Protein AF-A0A7Y5MPC2-F1 (afdb_monomer)

Solvent-accessible surface area (backbone atoms only — not comparable to full-atom values): 8850 Å² total; per-residue (Å²): 140,87,86,86,82,84,80,79,87,70,79,76,78,76,75,76,61,77,95,66,84,50,72,68,56,55,50,47,52,39,51,50,50,18,40,32,19,63,42,76,40,58,38,90,89,75,68,46,63,44,25,33,71,66,56,22,49,50,28,49,51,52,53,52,48,46,55,65,75,42,62,90,76,56,54,78,65,54,51,51,49,53,50,51,53,50,52,51,50,50,52,52,46,56,51,38,76,68,33,70,65,49,51,52,39,26,51,52,42,57,51,52,69,65,61,75,71,72,83,79,76,73,54,98,80,78,68,81,96,76,84,89,76,89,81,88,83,80,82,82,135

Secondary structure (DSSP, 8-state):
----------------------HHHHHHHHHHHHHHHBTSS--TTT----B-HHHHHHHHHHHHHHHHHSTTTS-HHHHHHHHHHHHHHHHHHHHHHH-HHHHHHHHHHHHHHHHS-------TT---S------------

Nearest PDB structures (foldseek):
  6d6u-assembly1_E  TM=5.835E-01  e=4.226E+00  Homo sapiens
  8e0m-assembly4_K  TM=4.633E-01  e=5.844E+00  synthetic construct

Radius of gyration: 27.52 Å; Cα contacts (8 Å, |Δi|>4): 95; chains: 1; bounding box: 91×68×69 Å

Sequence (141 aa):
MSEEASPGVEPGEEQEAPHGISFMELVSVFFNQGAMALGAMPHPMTGQVYVSFEAAQESISILELLKEKTRGNLDDQEDRALTALIDELKIAFVHAVRDPRARELAQRTAQASHEEEPSRILTPDGRPASSAESQPRIIIP

Mean predicted aligned error: 15.02 Å

pLDDT: mean 76.49, std 20.38, range [31.02, 97.94]

Foldseek 3Di:
DDDDDDDDPDDPPPPPPPPDDDPVNVLVVLLVQLCQLLQVDQDPPPSHRHHDLPSNVVSLVVLVVCLVVCPPVDDPVRNVVSVVSSVVSVVSSVVSVPDPVSVVNNVVNVVVVVVPDDDPPPDVPRDDPDDDDDDDDDDDD

Structure (mmCIF, N/CA/C/O backbone):
data_AF-A0A7Y5MPC2-F1
#
_entry.id   AF-A0A7Y5MPC2-F1
#
loop_
_atom_site.group_PDB
_atom_site.id
_atom_site.type_symbol
_atom_site.label_atom_id
_atom_site.label_alt_id
_atom_site.label_comp_id
_atom_site.label_asym_id
_atom_site.label_entity_id
_atom_site.label_seq_id
_atom_site.pdbx_PDB_ins_code
_atom_site.Cartn_x
_atom_site.Cartn_y
_atom_site.Cartn_z
_atom_site.occupancy
_atom_site.B_iso_or_equiv
_atom_site.auth_seq_id
_atom_site.auth_comp_id
_atom_site.auth_asym_id
_atom_site.auth_atom_id
_atom_site.pdbx_PDB_model_num
ATOM 1 N N . MET A 1 1 ? -39.084 56.887 -13.224 1.00 40.56 1 MET A N 1
ATOM 2 C CA . MET A 1 1 ? -40.301 56.241 -12.696 1.00 40.56 1 MET A CA 1
ATOM 3 C C . MET A 1 1 ? -40.608 55.099 -13.641 1.00 40.56 1 MET A C 1
ATOM 5 O O . MET A 1 1 ? -40.647 55.380 -14.827 1.00 40.56 1 MET A O 1
ATOM 9 N N . SER A 1 2 ? -40.811 53.845 -13.279 1.00 53.00 2 SER A N 1
ATOM 10 C CA . SER A 1 2 ? -40.561 53.012 -12.097 1.00 53.00 2 SER A CA 1
ATOM 11 C C . SER A 1 2 ? -41.059 51.642 -12.561 1.00 53.00 2 SER A C 1
ATOM 13 O O . SER A 1 2 ? -42.215 51.588 -12.943 1.00 53.00 2 SER A O 1
ATOM 15 N N . GLU A 1 3 ? -40.199 50.626 -12.599 1.00 49.31 3 GLU A N 1
ATOM 16 C CA . GLU A 1 3 ? -40.470 49.170 -12.687 1.00 49.31 3 GLU A CA 1
ATOM 17 C C . GLU A 1 3 ? -39.154 48.554 -13.204 1.00 49.31 3 GLU A C 1
ATOM 19 O O . GLU A 1 3 ? -38.598 49.037 -14.182 1.00 49.31 3 GLU A O 1
ATOM 24 N N . GLU A 1 4 ? -38.484 47.607 -12.560 1.00 46.38 4 GLU A N 1
ATOM 25 C CA . GLU A 1 4 ? -38.915 46.619 -11.582 1.00 46.38 4 GLU A CA 1
ATOM 26 C C . GLU A 1 4 ? -37.859 46.444 -10.489 1.00 46.38 4 GLU A C 1
ATOM 28 O O . GLU A 1 4 ? -36.653 46.439 -10.745 1.00 46.38 4 GLU A O 1
ATOM 33 N N . ALA A 1 5 ? -38.342 46.279 -9.263 1.00 50.12 5 ALA A N 1
ATOM 34 C CA . ALA A 1 5 ? -37.565 45.811 -8.136 1.00 50.12 5 ALA A CA 1
ATOM 35 C C . ALA A 1 5 ? -37.964 44.362 -7.822 1.00 50.12 5 ALA A C 1
ATOM 37 O O . ALA A 1 5 ? -39.135 44.102 -7.559 1.00 50.12 5 ALA A O 1
ATOM 38 N N . SER A 1 6 ? -36.933 43.512 -7.711 1.00 57.62 6 SER A N 1
ATOM 39 C CA . SER A 1 6 ? -36.871 42.216 -7.008 1.00 57.62 6 SER A CA 1
ATOM 40 C C . SER A 1 6 ? -37.545 40.989 -7.660 1.00 57.62 6 SER A C 1
ATOM 42 O O . SER A 1 6 ? -38.551 41.151 -8.339 1.00 57.62 6 SER A O 1
ATOM 44 N N . PRO A 1 7 ? -37.033 39.752 -7.429 1.00 54.72 7 PRO A N 1
ATOM 45 C CA . PRO A 1 7 ? -36.509 39.322 -6.126 1.00 54.72 7 PRO A CA 1
ATOM 46 C C . PRO A 1 7 ? -35.215 38.488 -6.102 1.00 54.72 7 PRO A C 1
ATOM 48 O O . PRO A 1 7 ? -34.901 37.725 -7.005 1.00 54.72 7 PRO A O 1
ATOM 51 N N . GLY A 1 8 ? -34.530 38.601 -4.960 1.00 46.38 8 GLY A N 1
ATOM 52 C CA . GLY A 1 8 ? -34.077 37.435 -4.200 1.00 46.38 8 GLY A CA 1
ATOM 53 C C . GLY A 1 8 ? -32.931 36.631 -4.796 1.00 46.38 8 GLY A C 1
ATOM 54 O O . GLY A 1 8 ? -33.136 35.524 -5.283 1.00 46.38 8 GLY A O 1
ATOM 55 N N . VAL A 1 9 ? -31.705 37.133 -4.642 1.00 51.12 9 VAL A N 1
ATOM 56 C CA . VAL A 1 9 ? -30.561 36.229 -4.489 1.00 51.12 9 VAL A CA 1
ATOM 57 C C . VAL A 1 9 ? -30.721 35.592 -3.109 1.00 51.12 9 VAL A C 1
ATOM 59 O O . VAL A 1 9 ? -30.351 36.184 -2.097 1.00 51.12 9 VAL A O 1
ATOM 62 N N . GLU A 1 10 ? -31.384 34.437 -3.074 1.00 55.81 10 GLU A N 1
ATOM 63 C CA . GLU A 1 10 ? -31.368 33.534 -1.925 1.00 55.81 10 GLU A CA 1
ATOM 64 C C . GLU A 1 10 ? -29.901 33.210 -1.595 1.00 55.81 10 GLU A C 1
ATOM 66 O O . GLU A 1 10 ? -29.105 32.983 -2.517 1.00 55.81 10 GLU A O 1
ATOM 71 N N . PRO A 1 11 ? -29.513 33.228 -0.310 1.00 50.22 11 PRO A N 1
ATOM 72 C CA . PRO A 1 11 ? -28.154 32.925 0.096 1.00 50.22 11 PRO A CA 1
ATOM 73 C C . PRO A 1 11 ? -27.883 31.475 -0.288 1.00 50.22 11 PRO A C 1
ATOM 75 O O . PRO A 1 11 ? -28.509 30.560 0.242 1.00 50.22 11 PRO A O 1
ATOM 78 N N . GLY A 1 12 ? -26.966 31.270 -1.235 1.00 49.16 12 GLY A N 1
ATOM 79 C CA . GLY A 1 12 ? -26.348 29.968 -1.396 1.00 49.16 12 GLY A CA 1
ATOM 80 C C . GLY A 1 12 ? -25.772 29.612 -0.039 1.00 49.16 12 GLY A C 1
ATOM 81 O O . GLY A 1 12 ? -24.872 30.300 0.437 1.00 49.16 12 GLY A O 1
ATOM 82 N N . GLU A 1 13 ? -26.366 28.615 0.608 1.00 46.66 13 GLU A N 1
ATOM 83 C CA . GLU A 1 13 ? -25.780 27.938 1.747 1.00 46.66 13 GLU A CA 1
ATOM 84 C C . GLU A 1 13 ? -24.382 27.509 1.305 1.00 46.66 13 GLU A C 1
ATOM 86 O O . GLU A 1 13 ? -24.189 26.502 0.624 1.00 46.66 13 GLU A O 1
ATOM 91 N N . GLU A 1 14 ? -23.392 28.324 1.653 1.00 50.22 14 GLU A N 1
ATOM 92 C CA . GLU A 1 14 ? -22.028 27.880 1.824 1.00 50.22 14 GLU A CA 1
ATOM 93 C C . GLU A 1 14 ? -22.108 26.861 2.960 1.00 50.22 14 GLU A C 1
ATOM 95 O O . GLU A 1 14 ? -21.934 27.174 4.136 1.00 50.22 14 GLU A O 1
ATOM 100 N N . GLN A 1 15 ? -22.466 25.620 2.618 1.00 50.75 15 GLN A N 1
ATOM 101 C CA . GLN A 1 15 ? -22.060 24.478 3.408 1.00 50.75 15 GLN A CA 1
ATOM 102 C C . GLN A 1 15 ? -20.531 24.503 3.390 1.00 50.75 15 GLN A C 1
ATOM 104 O O . GLN A 1 15 ? -19.883 23.884 2.547 1.00 50.75 15 GLN A O 1
ATOM 109 N N . GLU A 1 16 ? -19.953 25.242 4.337 1.00 51.84 16 GLU A N 1
ATOM 110 C CA . GLU A 1 16 ? -18.654 24.940 4.912 1.00 51.84 16 GLU A CA 1
ATOM 111 C C . GLU A 1 16 ? -18.765 23.524 5.491 1.00 51.84 16 GLU A C 1
ATOM 113 O O . GLU A 1 16 ? -19.016 23.300 6.676 1.00 51.84 16 GLU A O 1
ATOM 118 N N . ALA A 1 17 ? -18.647 22.527 4.610 1.00 58.38 17 ALA A N 1
ATOM 119 C CA . ALA A 1 17 ? -18.274 21.189 5.011 1.00 58.38 17 ALA A CA 1
ATOM 120 C C . ALA A 1 17 ? -16.987 21.333 5.836 1.00 58.38 17 ALA A C 1
ATOM 122 O O . ALA A 1 17 ? -16.106 22.100 5.431 1.00 58.38 17 ALA A O 1
ATOM 123 N N . PRO A 1 18 ? -16.856 20.649 6.985 1.00 54.50 18 PRO A N 1
ATOM 124 C CA . PRO A 1 18 ? -15.661 20.780 7.797 1.00 54.50 18 PRO A CA 1
ATOM 125 C C . PRO A 1 18 ? -14.440 20.503 6.916 1.00 54.50 18 PRO A C 1
ATOM 127 O O . PRO A 1 18 ? -14.324 19.426 6.335 1.00 54.50 18 PRO A O 1
ATOM 130 N N . HIS A 1 19 ? -13.563 21.499 6.775 1.00 63.47 19 HIS A N 1
ATOM 131 C CA . HIS A 1 19 ? -12.345 21.437 5.967 1.00 63.47 19 HIS A CA 1
ATOM 132 C C . HIS A 1 19 ? -11.310 20.506 6.621 1.00 63.47 19 HIS A C 1
ATOM 134 O O . HIS A 1 19 ? -10.287 20.953 7.139 1.00 63.47 19 HIS A O 1
ATOM 140 N N . GLY A 1 20 ? -11.586 19.205 6.641 1.00 76.44 20 GLY A N 1
ATOM 141 C CA . GLY A 1 20 ? -10.703 18.186 7.190 1.00 76.44 20 GLY A CA 1
ATOM 142 C C . GLY A 1 20 ? -10.750 16.918 6.350 1.00 76.44 20 GLY A C 1
ATOM 143 O O . GLY A 1 20 ? -11.824 16.439 6.008 1.00 76.44 20 GLY A O 1
ATOM 144 N N . ILE A 1 21 ? -9.575 16.377 6.033 1.00 87.88 21 ILE A N 1
ATOM 145 C CA . ILE A 1 21 ? -9.434 15.028 5.477 1.00 87.88 21 ILE A CA 1
ATOM 146 C C . ILE A 1 21 ? -9.790 14.018 6.571 1.00 87.88 21 ILE A C 1
ATOM 148 O O . ILE A 1 21 ? -9.297 14.119 7.698 1.00 87.88 21 ILE A O 1
ATOM 152 N N . SER A 1 22 ? -10.622 13.034 6.241 1.00 91.94 22 SER A N 1
ATOM 153 C CA . SER A 1 22 ? -10.895 11.900 7.129 1.00 91.94 22 SER A CA 1
ATOM 154 C C . SER A 1 22 ? -9.699 10.942 7.205 1.00 91.94 22 SER A C 1
ATOM 156 O O . SER A 1 22 ? -8.874 10.868 6.291 1.00 91.94 22 SER A O 1
ATOM 158 N N . PHE A 1 23 ? -9.606 10.151 8.280 1.00 93.88 23 PHE A N 1
ATOM 159 C CA . PHE A 1 23 ? -8.547 9.141 8.407 1.00 93.88 23 PHE A CA 1
ATOM 160 C C . PHE A 1 23 ? -8.560 8.153 7.230 1.00 93.88 23 PHE A C 1
ATOM 162 O O . PHE A 1 23 ? -7.519 7.870 6.639 1.00 93.88 23 PHE A O 1
ATOM 169 N N . MET A 1 24 ? -9.747 7.691 6.831 1.00 94.94 24 MET A N 1
ATOM 170 C CA . MET A 1 24 ? -9.896 6.758 5.713 1.00 94.94 24 MET A CA 1
ATOM 171 C C . MET A 1 24 ? -9.521 7.369 4.358 1.00 94.94 24 MET A C 1
ATOM 173 O O . MET A 1 24 ? -8.980 6.667 3.502 1.00 94.94 24 MET A O 1
ATOM 177 N N . GLU A 1 25 ? -9.739 8.668 4.154 1.00 94.62 25 GLU A N 1
ATOM 178 C CA . GLU A 1 25 ? -9.238 9.365 2.964 1.00 94.62 25 GLU A CA 1
ATOM 179 C C . GLU A 1 25 ? -7.708 9.419 2.951 1.00 94.62 25 GLU A C 1
ATOM 181 O O . GLU A 1 25 ? -7.106 9.113 1.922 1.00 94.62 25 GLU A O 1
ATOM 186 N N . LEU A 1 26 ? -7.061 9.710 4.086 1.00 95.12 26 LEU A N 1
ATOM 187 C CA . LEU A 1 26 ? -5.598 9.676 4.193 1.00 95.12 26 LEU A CA 1
ATOM 188 C C . LEU A 1 26 ? -5.039 8.278 3.882 1.00 95.12 26 LEU A C 1
ATOM 190 O O . LEU A 1 26 ? -4.086 8.144 3.116 1.00 95.12 26 LEU A O 1
ATOM 194 N N . VAL A 1 27 ? -5.655 7.232 4.438 1.00 96.12 27 VAL A N 1
ATOM 195 C CA . VAL A 1 27 ? -5.303 5.832 4.150 1.00 96.12 27 VAL A CA 1
ATOM 196 C C . VAL A 1 27 ? -5.444 5.533 2.657 1.00 96.12 27 VAL A C 1
ATOM 198 O O . VAL A 1 27 ? -4.550 4.936 2.056 1.00 96.12 27 VAL A O 1
ATOM 201 N N . SER A 1 28 ? -6.527 6.001 2.035 1.00 95.44 28 SER A N 1
ATOM 202 C CA . SER A 1 28 ? -6.784 5.806 0.605 1.00 95.44 28 SER A CA 1
ATOM 203 C C . SER A 1 28 ? -5.733 6.487 -0.275 1.00 95.44 28 SER A C 1
ATOM 205 O O . SER A 1 28 ? -5.362 5.936 -1.309 1.00 95.44 28 SER A O 1
ATOM 207 N N . VAL A 1 29 ? -5.206 7.649 0.127 1.00 95.38 29 VAL A N 1
ATOM 208 C CA . VAL A 1 29 ? -4.116 8.330 -0.594 1.00 95.38 29 VAL A CA 1
ATOM 209 C C . VAL A 1 29 ? -2.869 7.445 -0.668 1.00 95.38 29 VAL A C 1
ATOM 211 O O . VAL A 1 29 ? -2.351 7.221 -1.763 1.00 95.38 29 VAL A O 1
ATOM 214 N N . PHE A 1 30 ? -2.414 6.896 0.461 1.00 96.38 30 PHE A N 1
ATOM 215 C CA . PHE A 1 30 ? -1.232 6.026 0.486 1.00 96.38 30 PHE A CA 1
ATOM 216 C C . PHE A 1 30 ? -1.483 4.674 -0.184 1.00 96.38 30 PHE A C 1
ATOM 218 O O . PHE A 1 30 ? -0.617 4.174 -0.900 1.00 96.38 30 PHE A O 1
ATOM 225 N N . PHE A 1 31 ? -2.680 4.105 -0.026 1.00 95.75 31 PHE A N 1
ATOM 226 C CA . PHE A 1 31 ? -3.058 2.889 -0.744 1.00 95.75 31 PHE A CA 1
ATOM 227 C C . PHE A 1 31 ? -2.988 3.092 -2.263 1.00 95.75 31 PHE A C 1
ATOM 229 O O . PHE A 1 31 ? -2.337 2.318 -2.964 1.00 95.75 31 PHE A O 1
ATOM 236 N N . ASN A 1 32 ? -3.595 4.168 -2.771 1.00 93.44 32 ASN A N 1
ATOM 237 C CA . ASN A 1 32 ? -3.580 4.489 -4.195 1.00 93.44 32 ASN A CA 1
ATOM 238 C C . ASN A 1 32 ? -2.164 4.777 -4.701 1.00 93.44 32 ASN A C 1
ATOM 240 O O . ASN A 1 32 ? -1.823 4.354 -5.803 1.00 93.44 32 ASN A O 1
ATOM 244 N N . GLN A 1 33 ? -1.327 5.455 -3.908 1.00 93.38 33 GLN A N 1
ATOM 245 C CA . GLN A 1 33 ? 0.079 5.680 -4.246 1.00 93.38 33 GLN A CA 1
ATOM 246 C C . GLN A 1 33 ? 0.827 4.354 -4.431 1.00 93.38 33 GLN A C 1
ATOM 248 O O . GLN A 1 33 ? 1.477 4.159 -5.461 1.00 93.38 33 GLN A O 1
ATOM 253 N N . GLY A 1 34 ? 0.662 3.410 -3.502 1.00 94.12 34 GLY A N 1
ATOM 254 C CA . GLY A 1 34 ? 1.247 2.078 -3.619 1.00 94.12 34 GLY A CA 1
ATOM 255 C C . GLY A 1 34 ? 0.700 1.297 -4.815 1.00 94.12 34 GLY A C 1
ATOM 256 O O . GLY A 1 34 ? 1.468 0.706 -5.571 1.00 94.12 34 GLY A O 1
ATOM 257 N N . ALA A 1 35 ? -0.615 1.326 -5.039 1.00 92.12 35 ALA A N 1
ATOM 258 C CA . ALA A 1 35 ? -1.248 0.636 -6.161 1.00 92.12 35 ALA A CA 1
ATOM 259 C C . ALA A 1 35 ? -0.774 1.183 -7.520 1.00 92.12 35 ALA A C 1
ATOM 261 O O . ALA A 1 35 ? -0.452 0.411 -8.427 1.00 92.12 35 ALA A O 1
ATOM 262 N N . MET A 1 36 ? -0.661 2.509 -7.655 1.00 90.06 36 MET A N 1
ATOM 263 C CA . MET A 1 36 ? -0.076 3.153 -8.836 1.00 90.06 36 MET A CA 1
ATOM 264 C C . MET A 1 36 ? 1.378 2.728 -9.036 1.00 90.06 36 MET A C 1
ATOM 266 O O . MET A 1 36 ? 1.749 2.365 -10.147 1.00 90.06 36 MET A O 1
ATOM 270 N N . ALA A 1 37 ? 2.178 2.697 -7.967 1.00 90.69 37 ALA A N 1
ATOM 271 C CA . ALA A 1 37 ? 3.572 2.266 -8.018 1.00 90.69 37 ALA A CA 1
ATOM 272 C C . ALA A 1 37 ? 3.740 0.785 -8.405 1.00 90.69 37 ALA A C 1
ATOM 274 O O . ALA A 1 37 ? 4.798 0.389 -8.884 1.00 90.69 37 ALA A O 1
ATOM 275 N N . LEU A 1 38 ? 2.704 -0.043 -8.264 1.00 91.44 38 LEU A N 1
ATOM 276 C CA . LEU A 1 38 ? 2.690 -1.422 -8.760 1.00 91.44 38 LEU A CA 1
ATOM 277 C C . LEU A 1 38 ? 2.214 -1.547 -10.215 1.00 91.44 38 LEU A C 1
ATOM 279 O O . LEU A 1 38 ? 2.125 -2.658 -10.737 1.00 91.44 38 LEU A O 1
ATOM 283 N N . GLY A 1 39 ? 1.919 -0.430 -10.883 1.00 84.56 39 GLY A N 1
ATOM 284 C CA . GLY A 1 39 ? 1.413 -0.406 -12.251 1.00 84.56 39 GLY A CA 1
ATOM 285 C C . GLY A 1 39 ? -0.060 -0.793 -12.378 1.00 84.56 39 GLY A C 1
ATOM 286 O O . GLY A 1 39 ? -0.501 -1.114 -13.481 1.00 84.56 39 GLY A O 1
ATOM 287 N N . ALA A 1 40 ? -0.835 -0.761 -11.284 1.00 72.25 40 ALA A N 1
ATOM 288 C CA . ALA A 1 40 ? -2.274 -1.044 -11.321 1.00 72.25 40 ALA A CA 1
ATOM 289 C C . ALA A 1 40 ? -3.068 0.043 -12.068 1.00 72.25 40 ALA A C 1
ATOM 291 O O . ALA A 1 40 ? -4.181 -0.207 -12.529 1.00 72.25 40 ALA A O 1
ATOM 292 N N . MET A 1 41 ? -2.496 1.243 -12.202 1.00 65.38 41 MET A N 1
ATOM 293 C CA . MET A 1 41 ? -3.100 2.369 -12.909 1.00 65.38 41 MET A CA 1
ATOM 294 C C . MET A 1 41 ? -2.054 3.115 -13.755 1.00 65.38 41 MET A C 1
ATOM 296 O O . MET A 1 41 ? -0.926 3.310 -13.298 1.00 65.38 41 MET A O 1
ATOM 300 N N . PRO A 1 42 ? -2.402 3.550 -14.980 1.00 63.34 42 PRO A N 1
ATOM 301 C CA . PRO A 1 42 ? -1.544 4.414 -15.784 1.00 63.34 42 PRO A CA 1
ATOM 302 C C . PRO A 1 42 ? -1.503 5.833 -15.200 1.00 63.34 42 PRO A C 1
ATOM 304 O O . PRO A 1 42 ? -2.508 6.335 -14.695 1.00 63.34 42 PRO A O 1
ATOM 307 N N . HIS A 1 43 ? -0.359 6.511 -15.303 1.00 59.69 43 HIS A N 1
ATOM 308 C CA . HIS A 1 43 ? -0.220 7.883 -14.819 1.00 59.69 43 HIS A CA 1
ATOM 309 C C . HIS A 1 43 ? -1.115 8.840 -15.637 1.00 59.69 43 HIS A C 1
ATOM 311 O O . HIS A 1 43 ? -0.995 8.880 -16.866 1.00 59.69 43 HIS A O 1
ATOM 317 N N . PRO A 1 44 ? -1.980 9.658 -15.004 1.00 58.38 44 PRO A N 1
ATOM 318 C CA . PRO A 1 44 ? -3.021 10.419 -15.702 1.00 58.38 44 PRO A CA 1
ATOM 319 C C . PRO A 1 44 ? -2.475 11.506 -16.636 1.00 58.38 44 PRO A C 1
ATOM 321 O O . PRO A 1 44 ? -3.143 11.878 -17.595 1.00 58.38 44 PRO A O 1
ATOM 324 N N . MET A 1 45 ? -1.261 12.009 -16.384 1.00 60.31 45 MET A N 1
ATOM 325 C CA . MET A 1 45 ? -0.659 13.065 -17.210 1.00 60.31 45 MET A CA 1
ATOM 326 C C . MET A 1 45 ? 0.187 12.540 -18.373 1.00 60.31 45 MET A C 1
ATOM 328 O O . MET A 1 45 ? 0.319 13.223 -19.382 1.00 60.31 45 MET A O 1
ATOM 332 N N . THR A 1 46 ? 0.787 11.354 -18.240 1.00 63.62 46 THR A N 1
ATOM 333 C CA . THR A 1 46 ? 1.753 10.832 -19.227 1.00 63.62 46 THR A CA 1
ATOM 334 C C . THR A 1 46 ? 1.214 9.620 -19.981 1.00 63.62 46 THR A C 1
ATOM 336 O O . THR A 1 46 ? 1.769 9.243 -21.010 1.00 63.62 46 THR A O 1
ATOM 339 N N . GLY A 1 47 ? 0.153 8.982 -19.473 1.00 64.12 47 GLY A N 1
ATOM 340 C CA . GLY A 1 47 ? -0.382 7.723 -19.993 1.00 64.12 47 GLY A CA 1
ATOM 341 C C . GLY A 1 47 ? 0.564 6.531 -19.814 1.00 64.12 47 GLY A C 1
ATOM 342 O O . GLY A 1 47 ? 0.238 5.427 -20.246 1.00 64.12 47 GLY A O 1
ATOM 343 N N . GLN A 1 48 ? 1.731 6.731 -19.194 1.00 68.44 48 GLN A N 1
ATOM 344 C CA . GLN A 1 48 ? 2.719 5.683 -18.987 1.00 68.44 48 GLN A CA 1
ATOM 345 C C . GLN A 1 48 ? 2.437 4.933 -17.6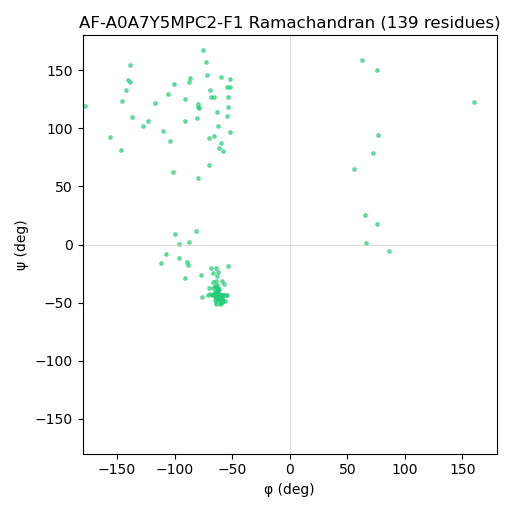87 1.00 68.44 48 GLN A C 1
ATOM 347 O O . GLN A 1 48 ? 2.078 5.521 -16.665 1.00 68.44 48 GLN A O 1
ATOM 352 N N . VAL A 1 49 ? 2.606 3.615 -17.735 1.00 75.44 49 VAL A N 1
ATOM 353 C CA . VAL A 1 49 ? 2.566 2.763 -16.547 1.00 75.44 49 VAL A CA 1
ATOM 354 C C . VAL A 1 49 ? 3.931 2.858 -15.876 1.00 75.44 49 VAL A C 1
ATOM 356 O O . VAL A 1 49 ? 4.924 2.370 -16.415 1.00 75.44 49 VAL A O 1
ATOM 359 N N . TYR A 1 50 ? 3.974 3.530 -14.729 1.00 80.81 50 TYR A N 1
ATOM 360 C CA . TYR A 1 50 ? 5.156 3.635 -13.881 1.00 80.81 50 TYR A CA 1
ATOM 361 C C . TYR A 1 50 ? 5.126 2.494 -12.866 1.00 80.81 50 TYR A C 1
ATOM 363 O O . TYR A 1 50 ? 4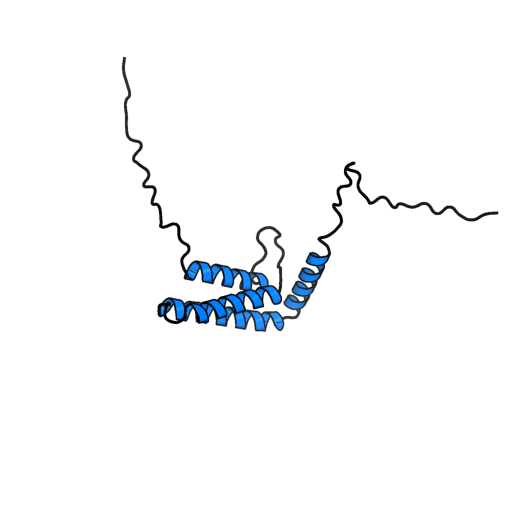.140 2.341 -12.149 1.00 80.81 50 TYR A O 1
ATOM 371 N N . VAL A 1 51 ? 6.192 1.695 -12.806 1.00 89.00 51 VAL A N 1
ATOM 372 C CA . VAL A 1 51 ? 6.332 0.650 -11.785 1.00 89.00 51 VAL A CA 1
ATOM 373 C C . VAL A 1 51 ? 7.550 0.967 -10.928 1.00 89.00 51 VAL A C 1
ATOM 375 O O . VAL A 1 51 ? 8.664 1.051 -11.432 1.00 89.00 51 VAL A O 1
ATOM 378 N N . SER A 1 52 ? 7.355 1.118 -9.625 1.00 92.19 52 SER A N 1
ATOM 379 C CA . SER A 1 52 ? 8.422 1.218 -8.636 1.00 92.19 52 SER A CA 1
ATOM 380 C C . SER A 1 52 ? 8.074 0.374 -7.424 1.00 92.19 52 SER A C 1
ATOM 382 O O . SER A 1 52 ? 7.195 0.701 -6.626 1.00 92.19 52 SER A O 1
ATOM 384 N N . PHE A 1 53 ? 8.811 -0.723 -7.268 1.00 93.38 53 PHE A N 1
ATOM 385 C CA . PHE A 1 53 ? 8.697 -1.557 -6.079 1.00 93.38 53 PHE A CA 1
ATOM 386 C C . PHE A 1 53 ? 9.127 -0.801 -4.817 1.00 93.38 53 PHE A C 1
ATOM 388 O O . PHE A 1 53 ? 8.560 -1.031 -3.757 1.00 93.38 53 PHE A O 1
ATOM 395 N N . GLU A 1 54 ? 10.081 0.125 -4.928 1.00 93.75 54 GLU A N 1
ATOM 396 C CA . GLU A 1 54 ? 10.518 0.951 -3.801 1.00 93.75 54 GLU A CA 1
ATOM 397 C C . GLU A 1 54 ? 9.383 1.849 -3.296 1.00 93.75 54 GLU A C 1
ATOM 399 O O . GLU A 1 54 ? 9.033 1.783 -2.120 1.00 93.75 54 GLU A O 1
ATOM 404 N N . ALA A 1 55 ? 8.727 2.589 -4.195 1.00 92.06 55 ALA A N 1
ATOM 405 C CA . ALA A 1 55 ? 7.612 3.464 -3.833 1.00 92.06 55 ALA A CA 1
ATOM 406 C C . ALA A 1 55 ? 6.399 2.674 -3.302 1.00 92.06 55 ALA A C 1
ATOM 408 O O . ALA A 1 55 ? 5.729 3.098 -2.358 1.00 92.06 55 ALA A O 1
ATOM 409 N N . ALA A 1 56 ? 6.132 1.491 -3.868 1.00 95.06 56 ALA A N 1
ATOM 410 C CA . ALA A 1 56 ? 5.090 0.604 -3.357 1.00 95.06 56 ALA A CA 1
ATOM 411 C C . ALA A 1 56 ? 5.407 0.104 -1.938 1.00 95.06 56 ALA A C 1
ATOM 413 O O . ALA A 1 56 ? 4.525 0.083 -1.079 1.00 95.06 56 ALA A O 1
ATOM 414 N N . GLN A 1 57 ? 6.663 -0.270 -1.675 1.00 96.06 57 GLN A N 1
ATOM 415 C CA . GLN A 1 57 ? 7.103 -0.708 -0.353 1.00 96.06 57 GLN A CA 1
ATOM 416 C C . GLN A 1 57 ? 7.021 0.427 0.672 1.00 96.06 57 GLN A C 1
ATOM 418 O O . GLN A 1 57 ? 6.553 0.195 1.783 1.00 96.06 57 GLN A O 1
ATOM 423 N N . GLU A 1 58 ? 7.409 1.647 0.299 1.00 97.19 58 GLU A N 1
ATOM 424 C CA . GLU 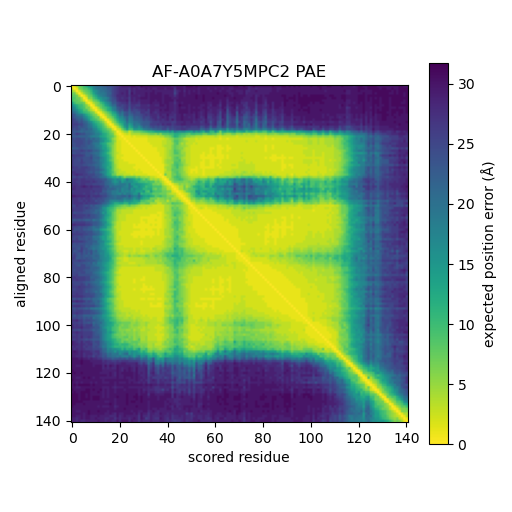A 1 58 ? 7.282 2.831 1.152 1.00 97.19 58 GLU A CA 1
ATOM 425 C C . GLU A 1 58 ? 5.822 3.078 1.552 1.00 97.19 58 GLU A C 1
ATOM 427 O O . GLU A 1 58 ? 5.524 3.224 2.737 1.00 97.19 58 GLU A O 1
ATOM 432 N N . SER A 1 59 ? 4.895 3.024 0.591 1.00 96.75 59 SER A N 1
ATOM 433 C CA . SER A 1 59 ? 3.458 3.159 0.862 1.00 96.75 59 SER A CA 1
ATOM 434 C C . SER A 1 59 ? 2.947 2.087 1.833 1.00 96.75 59 SER A C 1
ATOM 436 O O . SER A 1 59 ? 2.226 2.409 2.778 1.00 96.75 59 SER A O 1
ATOM 438 N N . ILE A 1 60 ? 3.355 0.822 1.659 1.00 97.44 60 ILE A N 1
ATOM 439 C CA . ILE A 1 60 ? 3.018 -0.266 2.596 1.00 97.44 60 ILE A CA 1
ATOM 440 C C . ILE A 1 60 ? 3.565 0.046 3.993 1.00 97.44 60 ILE A C 1
ATOM 442 O O . ILE A 1 60 ? 2.822 -0.045 4.968 1.00 97.44 60 ILE A O 1
ATOM 446 N N . SER A 1 61 ? 4.832 0.453 4.098 1.00 97.94 61 SER A N 1
ATOM 447 C CA . SER A 1 61 ? 5.460 0.782 5.381 1.00 97.94 61 SER A CA 1
ATOM 448 C C . SER A 1 61 ? 4.778 1.955 6.087 1.00 97.94 61 SER A C 1
ATOM 450 O O . SER A 1 61 ? 4.615 1.918 7.305 1.00 97.94 61 SER A O 1
ATOM 452 N N . ILE A 1 62 ? 4.331 2.975 5.348 1.00 97.81 62 ILE A N 1
ATOM 453 C CA . ILE A 1 62 ? 3.563 4.091 5.915 1.00 97.81 62 ILE A CA 1
ATOM 454 C C . ILE A 1 62 ? 2.226 3.595 6.466 1.00 97.81 62 ILE A C 1
ATOM 456 O O . ILE A 1 62 ? 1.872 3.939 7.592 1.00 97.81 62 ILE A O 1
ATOM 460 N N . LEU A 1 63 ? 1.491 2.768 5.721 1.00 97.44 63 LEU A N 1
ATOM 461 C CA . LEU A 1 63 ? 0.211 2.223 6.179 1.00 97.44 63 LEU A CA 1
ATOM 462 C C . LEU A 1 63 ? 0.372 1.325 7.417 1.00 97.44 63 LEU A C 1
ATOM 464 O O . LEU A 1 63 ? -0.423 1.416 8.353 1.00 97.44 63 LEU A O 1
ATOM 468 N N . GLU A 1 64 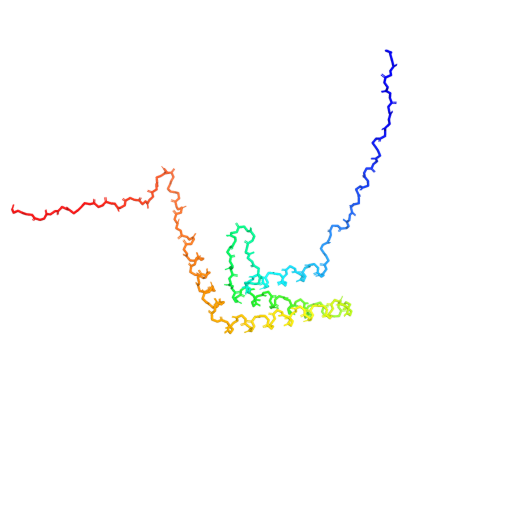? 1.419 0.498 7.460 1.00 97.69 64 GLU A N 1
ATOM 469 C CA . GLU A 1 64 ? 1.764 -0.303 8.640 1.00 97.69 64 GLU A CA 1
ATOM 470 C C . GLU A 1 64 ? 2.100 0.579 9.845 1.00 97.69 64 GLU A C 1
ATOM 472 O O . GLU A 1 64 ? 1.579 0.358 10.940 1.00 97.69 64 GLU A O 1
ATOM 477 N N . LEU A 1 65 ? 2.911 1.620 9.640 1.00 97.62 65 LEU A N 1
ATOM 478 C CA . LEU A 1 65 ? 3.249 2.579 10.685 1.00 97.62 65 LEU A CA 1
ATOM 479 C C . LEU A 1 65 ? 2.004 3.309 11.196 1.00 97.62 65 LEU A C 1
ATOM 481 O O . LEU A 1 65 ? 1.858 3.483 12.406 1.00 97.62 65 LEU A O 1
ATOM 485 N N . LEU A 1 66 ? 1.101 3.723 10.302 1.00 96.25 66 LEU A N 1
ATOM 486 C CA . LEU A 1 66 ? -0.167 4.343 10.678 1.00 96.25 66 LEU A CA 1
ATOM 487 C C . LEU A 1 66 ? -0.972 3.395 11.561 1.00 96.25 66 LEU A C 1
ATOM 489 O O . LEU A 1 66 ? -1.341 3.798 12.658 1.00 96.25 66 LEU A O 1
ATOM 493 N N . LYS A 1 67 ? -1.142 2.131 11.158 1.00 95.88 67 LYS A N 1
ATOM 494 C CA . LYS A 1 67 ? -1.838 1.115 11.961 1.00 95.88 67 LYS A CA 1
ATOM 495 C C . LYS A 1 67 ? -1.241 0.968 13.362 1.00 95.88 67 LYS A C 1
ATOM 497 O O . LYS A 1 67 ? -1.974 0.886 14.347 1.00 95.88 67 LYS A O 1
ATOM 502 N N . GLU A 1 68 ? 0.085 0.947 13.480 1.00 96.62 68 GLU A N 1
ATOM 503 C CA . GLU A 1 68 ? 0.749 0.860 14.784 1.00 96.62 68 GLU A CA 1
ATOM 504 C C . GLU A 1 68 ? 0.554 2.122 15.632 1.00 96.62 68 GLU A C 1
ATOM 506 O O . GLU A 1 68 ? 0.295 2.027 16.836 1.00 96.62 68 GLU A O 1
ATOM 511 N N . LYS A 1 69 ? 0.681 3.307 15.025 1.00 96.50 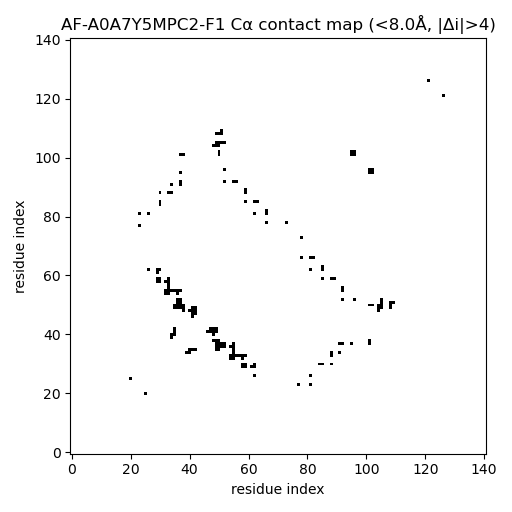69 LYS A N 1
ATOM 512 C CA . LYS A 1 69 ? 0.617 4.597 15.726 1.00 96.50 69 LYS A CA 1
ATOM 513 C C . LYS A 1 69 ? -0.801 5.017 16.091 1.00 96.50 69 LYS A C 1
ATOM 515 O O . LYS A 1 69 ? -0.965 5.736 17.074 1.00 96.50 69 LYS A O 1
ATOM 520 N N . THR A 1 70 ? -1.809 4.565 15.353 1.00 95.19 70 THR A N 1
ATOM 521 C CA . THR A 1 70 ? -3.222 4.853 15.631 1.00 95.19 70 THR A CA 1
ATOM 522 C C . THR A 1 70 ? -3.912 3.749 16.427 1.00 95.19 70 THR A C 1
ATOM 524 O O . THR A 1 70 ? -5.083 3.890 16.775 1.00 95.19 70 THR A O 1
ATOM 527 N N . ARG A 1 71 ? -3.201 2.675 16.795 1.00 92.62 71 ARG A N 1
ATOM 528 C CA . ARG A 1 71 ? -3.757 1.569 17.582 1.00 92.62 71 ARG A CA 1
ATOM 529 C C . ARG A 1 71 ? -4.420 2.063 18.872 1.00 92.62 71 ARG A C 1
ATOM 531 O O . ARG A 1 71 ? -3.787 2.723 19.693 1.00 92.62 71 ARG A O 1
ATOM 538 N N . GLY A 1 72 ? -5.677 1.671 19.072 1.00 92.88 72 GLY A N 1
ATOM 539 C CA . GLY A 1 72 ? -6.498 2.088 20.215 1.00 92.88 72 GLY A CA 1
ATOM 540 C C . GLY A 1 72 ? -7.248 3.409 20.012 1.00 92.88 72 GLY A C 1
ATOM 541 O O . GLY A 1 72 ? -8.063 3.753 20.860 1.00 92.88 72 GLY A O 1
ATOM 542 N N . ASN A 1 73 ? -7.004 4.110 18.899 1.00 94.50 73 ASN A N 1
ATOM 543 C CA . ASN A 1 73 ? -7.770 5.282 18.464 1.00 94.50 73 ASN A CA 1
ATOM 544 C C . ASN A 1 73 ? -8.670 4.994 17.249 1.00 94.50 73 ASN A C 1
ATOM 546 O O . ASN A 1 73 ? -9.447 5.865 16.879 1.00 94.50 73 ASN A O 1
ATOM 550 N N . LEU A 1 74 ? -8.539 3.815 16.630 1.00 94.56 74 LEU A N 1
ATOM 551 C CA . LEU A 1 74 ? -9.367 3.385 15.502 1.00 94.56 74 LEU A CA 1
ATOM 552 C C . LEU A 1 74 ? -10.647 2.722 15.993 1.00 94.56 74 LEU A C 1
ATOM 554 O O . LEU A 1 74 ? -10.617 1.961 16.968 1.00 94.56 74 LEU A O 1
ATOM 558 N N . ASP A 1 75 ? -11.742 2.956 15.279 1.00 95.69 75 ASP A N 1
ATOM 559 C CA . ASP A 1 75 ? -12.922 2.116 15.421 1.00 95.69 75 ASP A CA 1
ATOM 560 C C . ASP A 1 75 ? -12.743 0.751 14.723 1.00 95.69 75 ASP A C 1
ATOM 562 O O . ASP A 1 75 ? -11.815 0.507 13.945 1.00 95.69 75 ASP A O 1
ATOM 566 N N . ASP A 1 76 ? -13.653 -0.173 15.023 1.00 95.00 76 ASP A N 1
ATOM 567 C CA . ASP A 1 76 ? -13.641 -1.533 14.485 1.00 95.00 76 ASP A CA 1
ATOM 568 C C . ASP A 1 76 ? -13.712 -1.587 12.947 1.00 95.00 76 ASP A C 1
ATOM 570 O O . ASP A 1 76 ? -13.233 -2.541 12.328 1.00 95.00 76 ASP A O 1
ATOM 574 N N . GLN A 1 77 ? -14.386 -0.627 12.313 1.00 95.06 77 GLN A N 1
ATOM 575 C CA . GLN A 1 77 ? -14.510 -0.557 10.862 1.00 95.06 77 GLN A CA 1
ATOM 576 C C . GLN A 1 77 ? -13.212 -0.040 10.239 1.00 95.06 77 GLN A C 1
ATOM 578 O O . GLN A 1 77 ? -12.740 -0.643 9.274 1.00 95.06 77 GLN A O 1
ATOM 583 N N . GLU A 1 78 ? -12.629 1.019 10.794 1.00 96.12 78 GLU A N 1
ATOM 584 C CA . GLU A 1 78 ? -11.362 1.606 10.361 1.00 96.12 78 GLU A CA 1
ATOM 585 C C . GLU A 1 78 ? -10.206 0.611 10.489 1.00 96.12 78 GLU A C 1
ATOM 587 O O . GLU A 1 78 ? -9.456 0.427 9.531 1.00 96.12 78 GLU A O 1
ATOM 592 N N . ASP A 1 79 ? -10.083 -0.094 11.620 1.00 96.12 79 ASP A N 1
ATOM 593 C CA . ASP A 1 79 ? -9.010 -1.078 11.825 1.00 96.12 79 ASP A CA 1
ATOM 594 C C . ASP A 1 79 ? -9.109 -2.249 10.834 1.00 96.12 79 ASP A C 1
ATOM 596 O O . ASP A 1 79 ? -8.112 -2.655 10.220 1.00 96.12 79 ASP A O 1
ATOM 600 N N . ARG A 1 80 ? -10.328 -2.758 10.606 1.00 96.38 80 ARG A N 1
ATOM 601 C CA . ARG A 1 80 ? -10.573 -3.807 9.604 1.00 96.38 80 ARG A CA 1
ATOM 602 C C . ARG A 1 80 ? -10.269 -3.321 8.193 1.00 96.38 80 ARG A C 1
ATOM 604 O O . ARG A 1 80 ? -9.628 -4.051 7.438 1.00 96.38 80 ARG A O 1
ATOM 611 N N . ALA A 1 81 ? -10.712 -2.117 7.838 1.00 96.12 81 ALA A N 1
ATOM 612 C CA . ALA A 1 81 ? -10.491 -1.549 6.514 1.00 96.12 81 ALA A CA 1
ATOM 613 C C . ALA A 1 81 ? -8.998 -1.311 6.253 1.00 96.12 81 ALA A C 1
ATOM 615 O O . ALA A 1 81 ? -8.479 -1.763 5.237 1.00 96.12 81 ALA A O 1
ATOM 616 N N . LEU A 1 82 ? -8.286 -0.689 7.195 1.00 96.69 82 LEU A N 1
ATOM 617 C CA . LEU A 1 82 ? -6.844 -0.466 7.099 1.00 96.69 82 LEU A CA 1
ATOM 618 C C . LEU A 1 82 ? -6.078 -1.785 6.963 1.00 96.69 82 LEU A C 1
ATOM 620 O O . LEU A 1 82 ? -5.193 -1.903 6.119 1.00 96.69 82 LEU A O 1
ATOM 624 N N . THR A 1 83 ? -6.439 -2.796 7.755 1.00 97.25 83 THR A N 1
ATOM 625 C CA . THR A 1 83 ? -5.820 -4.126 7.667 1.00 97.25 83 THR A CA 1
ATOM 626 C C . THR A 1 83 ? -6.047 -4.764 6.299 1.00 97.25 83 THR A C 1
ATOM 628 O O . THR A 1 83 ? -5.089 -5.231 5.689 1.00 97.25 83 THR A O 1
ATOM 631 N N . ALA A 1 84 ? -7.282 -4.736 5.794 1.00 97.31 84 ALA A N 1
ATOM 632 C CA . ALA A 1 84 ? -7.612 -5.294 4.487 1.00 97.31 84 ALA A CA 1
ATOM 633 C C . ALA A 1 84 ? -6.840 -4.602 3.352 1.00 97.31 84 ALA A C 1
ATOM 635 O O . ALA A 1 84 ? -6.290 -5.285 2.492 1.00 97.31 84 ALA A O 1
ATOM 636 N N . LEU A 1 85 ? -6.735 -3.270 3.387 1.00 96.69 85 LEU A N 1
ATOM 637 C CA . LEU A 1 85 ? -5.999 -2.490 2.387 1.00 96.69 85 LEU A CA 1
ATOM 638 C C . LEU A 1 85 ? -4.492 -2.784 2.415 1.00 96.69 85 LEU A C 1
ATOM 640 O O . LEU A 1 85 ? -3.871 -2.923 1.361 1.00 96.69 85 LEU A O 1
ATOM 644 N N . ILE A 1 86 ? -3.895 -2.919 3.604 1.00 97.56 86 ILE A N 1
ATOM 645 C CA . ILE A 1 86 ? -2.483 -3.312 3.745 1.00 97.56 86 ILE A CA 1
ATOM 646 C C . ILE A 1 86 ? -2.255 -4.706 3.152 1.00 97.56 86 ILE A C 1
ATOM 648 O O . ILE A 1 86 ? -1.296 -4.907 2.403 1.00 97.56 86 ILE A O 1
ATOM 652 N N . ASP A 1 87 ? -3.115 -5.670 3.481 1.00 97.94 87 ASP A N 1
ATOM 653 C CA . ASP A 1 87 ? -2.979 -7.050 3.012 1.00 97.94 87 ASP A CA 1
ATOM 654 C C . ASP A 1 87 ? -3.164 -7.152 1.494 1.00 97.94 87 ASP A C 1
ATOM 656 O O . ASP A 1 87 ? -2.371 -7.814 0.819 1.00 97.94 87 ASP A O 1
ATOM 660 N N . GLU A 1 88 ? -4.149 -6.444 0.938 1.00 96.06 88 GLU A N 1
ATOM 661 C CA . GLU A 1 88 ? -4.360 -6.332 -0.506 1.00 96.06 88 GLU A CA 1
ATOM 662 C C . GLU A 1 88 ? -3.110 -5.790 -1.207 1.00 96.06 88 GLU A C 1
ATOM 664 O O . GLU A 1 88 ? -2.615 -6.398 -2.162 1.00 96.06 88 GLU A O 1
ATOM 669 N N . LEU A 1 89 ? -2.541 -4.697 -0.692 1.00 95.94 89 LEU A N 1
ATOM 670 C CA . LEU A 1 89 ? -1.370 -4.064 -1.287 1.00 95.94 89 LEU A CA 1
ATOM 671 C C . LEU A 1 89 ? -0.123 -4.959 -1.200 1.00 95.94 89 LEU A C 1
ATOM 673 O O . LEU A 1 89 ? 0.647 -5.046 -2.157 1.00 95.94 89 LEU A O 1
ATOM 677 N N . LYS A 1 90 ? 0.060 -5.693 -0.096 1.00 97.12 90 LYS A N 1
ATOM 678 C CA . LYS A 1 90 ? 1.144 -6.678 0.061 1.00 97.12 90 LYS A CA 1
ATOM 679 C C . LYS A 1 90 ? 1.017 -7.845 -0.906 1.00 97.12 90 LYS A C 1
ATOM 681 O O . LYS A 1 90 ? 2.014 -8.266 -1.496 1.00 97.12 90 LYS A O 1
ATOM 686 N N . ILE A 1 91 ? -0.190 -8.381 -1.072 1.00 96.19 91 ILE A N 1
ATOM 687 C CA . ILE A 1 91 ? -0.458 -9.451 -2.035 1.00 96.19 91 ILE A CA 1
ATOM 688 C C . ILE A 1 91 ? -0.129 -8.943 -3.440 1.00 96.19 91 ILE A C 1
ATOM 690 O O . ILE A 1 91 ? 0.676 -9.567 -4.138 1.00 96.19 91 ILE A O 1
ATOM 694 N N . ALA A 1 92 ? -0.659 -7.778 -3.821 1.00 94.06 92 ALA A N 1
ATOM 695 C CA . ALA A 1 92 ? -0.374 -7.141 -5.103 1.00 94.06 92 ALA A CA 1
ATOM 696 C C . ALA A 1 92 ? 1.134 -6.936 -5.319 1.00 94.06 92 ALA A C 1
ATOM 698 O O . ALA A 1 92 ? 1.650 -7.273 -6.385 1.00 94.06 92 ALA A O 1
ATOM 699 N N . PHE A 1 93 ? 1.861 -6.481 -4.296 1.00 95.69 93 PHE A N 1
ATOM 700 C CA . PHE A 1 93 ? 3.312 -6.310 -4.341 1.00 95.69 93 PHE A CA 1
ATOM 701 C C . PHE A 1 93 ? 4.035 -7.628 -4.635 1.00 95.69 93 PHE A C 1
ATOM 703 O O . PHE A 1 93 ? 4.858 -7.696 -5.547 1.00 95.69 93 PHE A O 1
ATOM 710 N N . VAL A 1 94 ? 3.709 -8.707 -3.918 1.00 95.62 94 VAL A N 1
ATOM 711 C CA . VAL A 1 94 ? 4.334 -10.022 -4.141 1.00 95.62 94 VAL A CA 1
ATOM 712 C C . VAL A 1 94 ? 4.040 -10.547 -5.547 1.00 95.62 94 VAL A C 1
ATOM 714 O O . VAL A 1 94 ? 4.930 -11.121 -6.182 1.00 95.62 94 VAL A O 1
ATOM 717 N N . HIS A 1 95 ? 2.821 -10.347 -6.052 1.00 92.94 95 HIS A N 1
ATOM 718 C CA . HIS A 1 95 ? 2.463 -10.708 -7.423 1.00 92.94 95 HIS A CA 1
ATOM 719 C C . HIS A 1 95 ? 3.265 -9.903 -8.446 1.00 92.94 95 HIS A C 1
ATOM 721 O O . HIS A 1 95 ? 3.884 -10.500 -9.327 1.00 92.94 95 HIS A O 1
ATOM 727 N N . ALA A 1 96 ? 3.328 -8.582 -8.293 1.00 91.00 96 ALA A N 1
ATOM 728 C CA . ALA A 1 96 ? 4.065 -7.699 -9.189 1.00 91.00 96 ALA A CA 1
ATOM 729 C C . ALA A 1 96 ? 5.571 -8.006 -9.181 1.00 91.00 96 ALA A C 1
ATOM 731 O O . ALA A 1 96 ? 6.194 -8.109 -10.233 1.00 91.00 96 ALA A O 1
ATOM 732 N N . VAL A 1 97 ? 6.163 -8.267 -8.011 1.00 91.38 97 VAL A N 1
ATOM 733 C CA . VAL A 1 97 ? 7.575 -8.666 -7.899 1.00 91.38 97 VAL A CA 1
ATOM 734 C C . VAL A 1 97 ? 7.842 -9.997 -8.599 1.00 91.38 97 VAL A C 1
ATOM 736 O O . VAL A 1 97 ? 8.970 -10.234 -9.022 1.00 91.38 97 VAL A O 1
ATOM 739 N N . ARG A 1 98 ? 6.857 -10.888 -8.737 1.00 91.56 98 ARG A N 1
ATOM 740 C CA . ARG A 1 98 ? 7.007 -12.168 -9.450 1.00 91.56 98 ARG A CA 1
ATOM 741 C C . ARG A 1 98 ? 6.697 -12.074 -10.943 1.00 91.56 98 ARG A C 1
ATOM 743 O O . ARG A 1 98 ? 7.082 -12.987 -11.669 1.00 91.56 98 ARG A O 1
ATOM 750 N N . ASP A 1 99 ? 6.053 -11.004 -11.398 1.00 90.62 99 ASP A N 1
ATOM 751 C CA . ASP A 1 99 ? 5.730 -10.786 -12.806 1.00 90.62 99 ASP A CA 1
ATOM 752 C C . ASP A 1 99 ? 6.962 -10.263 -13.579 1.00 90.62 99 ASP A C 1
ATOM 754 O O . ASP A 1 99 ? 7.473 -9.175 -13.284 1.00 90.62 99 ASP A O 1
ATOM 758 N N . PRO A 1 100 ? 7.460 -10.998 -14.595 1.00 88.81 100 PRO A N 1
ATOM 759 C CA . PRO A 1 100 ? 8.562 -10.540 -15.437 1.00 88.81 100 PRO A CA 1
ATOM 760 C C . PRO A 1 100 ? 8.296 -9.197 -16.131 1.00 88.81 100 PRO A C 1
ATOM 762 O O . PRO A 1 100 ? 9.226 -8.405 -16.282 1.00 88.81 100 PRO A O 1
ATOM 765 N N . ARG A 1 101 ? 7.045 -8.909 -16.519 1.00 87.56 101 ARG A N 1
ATOM 766 C CA . ARG A 1 101 ? 6.680 -7.657 -17.204 1.00 87.56 101 ARG A CA 1
ATOM 767 C C . ARG A 1 101 ? 6.787 -6.459 -16.274 1.00 87.56 101 ARG A C 1
ATOM 769 O O . ARG A 1 101 ? 7.324 -5.427 -16.664 1.00 87.56 101 ARG A O 1
ATOM 776 N N . ALA A 1 102 ? 6.316 -6.602 -15.038 1.00 85.38 102 ALA A N 1
ATOM 777 C CA . ALA A 1 102 ? 6.405 -5.544 -14.036 1.00 85.38 102 ALA A CA 1
ATOM 778 C C . ALA A 1 102 ? 7.868 -5.204 -13.709 1.00 85.38 102 ALA A C 1
ATOM 780 O O . ALA A 1 102 ? 8.210 -4.034 -13.562 1.00 85.38 102 ALA A O 1
ATOM 781 N N . ARG A 1 103 ? 8.759 -6.205 -13.673 1.00 86.19 103 ARG A N 1
ATOM 782 C CA . ARG A 1 103 ? 10.204 -5.984 -13.489 1.00 86.19 103 ARG A CA 1
ATOM 783 C C . ARG A 1 103 ? 10.844 -5.226 -14.645 1.00 86.19 103 ARG A C 1
ATOM 785 O O . ARG A 1 103 ? 11.669 -4.352 -14.403 1.00 86.19 103 ARG A O 1
ATOM 792 N N . GLU A 1 104 ? 10.481 -5.558 -15.879 1.00 88.12 104 GLU A N 1
ATOM 793 C CA . GLU A 1 104 ? 10.968 -4.842 -17.060 1.00 88.12 104 GLU A CA 1
ATOM 794 C C . GLU A 1 104 ? 10.498 -3.382 -17.049 1.00 88.12 104 GLU A C 1
ATOM 796 O O . GLU A 1 104 ? 11.298 -2.469 -17.247 1.00 88.12 104 GLU A O 1
ATOM 801 N N . LEU A 1 105 ? 9.218 -3.146 -16.741 1.00 87.75 105 LEU A N 1
ATOM 802 C CA . LEU A 1 105 ? 8.674 -1.797 -16.581 1.00 87.75 105 LEU A CA 1
ATOM 803 C C . LEU A 1 105 ? 9.397 -1.031 -15.470 1.00 87.75 105 LEU A C 1
ATOM 805 O O . LEU A 1 105 ? 9.795 0.105 -15.698 1.00 87.75 105 LEU A O 1
ATOM 809 N N . ALA A 1 106 ? 9.660 -1.664 -14.325 1.00 86.69 106 ALA A N 1
ATOM 810 C CA . ALA A 1 106 ? 10.400 -1.039 -13.234 1.00 86.69 106 ALA A CA 1
ATOM 811 C C . ALA A 1 106 ? 11.834 -0.651 -13.630 1.00 86.69 106 ALA A C 1
ATOM 813 O O . ALA A 1 106 ? 12.312 0.420 -13.260 1.00 86.69 106 ALA A O 1
ATOM 814 N N . GLN A 1 107 ? 12.517 -1.476 -14.432 1.00 86.31 107 GLN A N 1
ATOM 815 C CA . GLN A 1 107 ? 13.841 -1.142 -14.968 1.00 86.31 107 GLN A CA 1
ATOM 816 C C . GLN A 1 107 ? 13.785 0.050 -15.926 1.00 86.31 107 GLN A C 1
ATOM 818 O O . GLN A 1 107 ? 14.627 0.941 -15.837 1.00 86.31 107 GLN A O 1
ATOM 823 N N . ARG A 1 108 ? 12.783 0.099 -16.811 1.00 86.00 108 ARG A N 1
ATOM 824 C CA . ARG A 1 108 ? 12.578 1.223 -17.739 1.00 86.00 108 ARG A CA 1
ATOM 825 C C . ARG A 1 108 ? 12.260 2.512 -16.997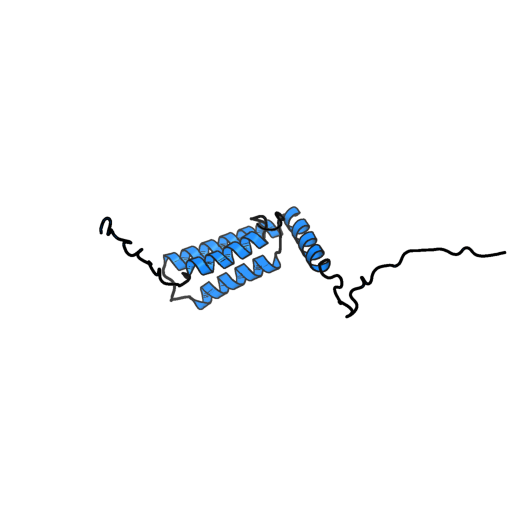 1.00 86.00 108 ARG A C 1
ATOM 827 O O . ARG A 1 108 ? 12.807 3.557 -17.322 1.00 86.00 108 ARG A O 1
ATOM 834 N N . THR A 1 109 ? 11.409 2.420 -15.983 1.00 82.88 109 THR A N 1
ATOM 835 C CA . THR A 1 109 ? 11.092 3.515 -15.077 1.00 82.88 109 THR A CA 1
ATOM 836 C C . THR A 1 109 ? 12.351 4.036 -14.376 1.00 82.88 109 THR A C 1
ATOM 838 O O . THR A 1 109 ? 12.590 5.237 -14.392 1.00 82.88 109 THR A O 1
ATOM 841 N N . ALA A 1 110 ? 13.197 3.157 -13.830 1.00 80.06 110 ALA A N 1
ATOM 842 C CA . ALA A 1 110 ? 14.447 3.555 -13.180 1.00 80.06 110 ALA A CA 1
ATOM 843 C C . ALA A 1 110 ? 15.462 4.197 -14.148 1.00 80.06 110 ALA A C 1
ATOM 845 O O . ALA A 1 110 ? 16.171 5.124 -13.760 1.00 80.06 110 ALA A O 1
ATOM 846 N N . GLN A 1 111 ? 15.520 3.729 -15.400 1.00 78.38 111 GLN A N 1
ATOM 847 C CA . GLN A 1 111 ? 16.378 4.297 -16.447 1.00 78.38 111 GLN A CA 1
ATOM 848 C C . GLN A 1 111 ? 15.886 5.676 -16.909 1.00 78.38 111 GLN A C 1
ATOM 850 O O . GLN A 1 111 ? 16.688 6.600 -16.999 1.00 78.38 111 GLN A O 1
ATOM 855 N N . ALA A 1 112 ? 14.575 5.849 -17.107 1.00 72.56 112 ALA A N 1
ATOM 856 C CA . ALA A 1 112 ? 13.980 7.128 -17.499 1.00 72.56 112 ALA A CA 1
ATOM 857 C C . ALA A 1 112 ? 14.207 8.228 -16.444 1.00 72.56 112 ALA A C 1
ATOM 859 O O . ALA A 1 112 ? 14.547 9.354 -16.796 1.00 72.56 112 ALA A O 1
ATOM 860 N N . SER A 1 113 ? 14.123 7.892 -15.150 1.00 63.66 113 SER A N 1
ATOM 861 C CA . SER A 1 113 ? 14.442 8.820 -14.052 1.00 63.66 113 SER A CA 1
ATOM 862 C C . SER A 1 113 ? 15.906 9.286 -14.045 1.00 63.66 113 SER A C 1
ATOM 864 O O . SER A 1 113 ? 16.209 10.326 -13.471 1.00 63.66 113 SER A O 1
ATOM 866 N N . HIS A 1 114 ? 16.823 8.517 -14.643 1.00 57.28 114 HIS A N 1
ATOM 867 C CA . HIS A 1 114 ? 18.245 8.862 -14.767 1.00 57.28 114 HIS A CA 1
ATOM 868 C C . HIS A 1 114 ? 18.555 9.688 -16.026 1.00 57.28 114 HIS A C 1
ATOM 870 O O . HIS A 1 114 ? 19.613 10.309 -16.101 1.00 57.28 114 HIS A O 1
ATOM 876 N N . GLU A 1 115 ? 17.654 9.700 -17.011 1.00 50.84 115 GLU A N 1
ATOM 877 C CA . GLU A 1 115 ? 17.822 10.418 -18.281 1.00 50.84 115 GLU A CA 1
ATOM 878 C C . GLU A 1 115 ? 17.157 11.811 -18.285 1.00 50.84 115 GLU A C 1
ATOM 880 O O . GLU A 1 115 ? 17.460 12.624 -19.158 1.00 50.84 115 GLU A O 1
ATOM 885 N N . GLU A 1 116 ? 16.318 12.141 -17.292 1.00 49.34 116 GLU A N 1
ATOM 886 C CA . GLU A 1 116 ? 15.701 13.474 -17.136 1.00 49.34 116 GLU A CA 1
ATOM 887 C C . GLU A 1 116 ? 16.594 14.545 -16.466 1.00 49.34 116 GLU A C 1
ATOM 889 O O . GLU A 1 116 ? 16.127 15.650 -16.195 1.00 49.34 116 GLU A O 1
ATOM 894 N N . GLU A 1 117 ? 17.897 14.302 -16.282 1.00 54.19 117 GLU A N 1
ATOM 895 C CA . GLU A 1 117 ? 18.872 15.396 -16.145 1.00 54.19 117 GLU A CA 1
ATOM 896 C C . GLU A 1 117 ? 19.795 15.477 -17.370 1.00 54.19 117 GLU A C 1
ATOM 898 O O . GLU A 1 117 ? 20.854 14.849 -17.419 1.00 54.19 117 GLU A O 1
ATOM 903 N N . PRO A 1 118 ? 19.480 16.375 -18.318 1.00 47.44 118 PRO A N 1
ATOM 904 C CA . PRO A 1 118 ? 20.528 17.075 -19.027 1.00 47.44 118 PRO A CA 1
ATOM 905 C C . PRO A 1 118 ? 20.329 18.585 -18.869 1.00 47.44 118 PRO A C 1
ATOM 907 O O . PRO A 1 118 ? 19.492 19.221 -19.507 1.00 47.44 118 PRO A O 1
ATOM 910 N N . SER A 1 119 ? 21.183 19.183 -18.044 1.00 51.06 119 SER A N 1
ATOM 911 C CA . SER A 1 119 ? 21.917 20.376 -18.475 1.00 51.06 119 SER A CA 1
ATOM 912 C C . SER A 1 119 ? 21.062 21.555 -18.974 1.00 51.06 119 SER A C 1
ATOM 914 O O . SER A 1 119 ? 21.221 22.021 -20.101 1.00 51.06 119 SER A O 1
ATOM 916 N N . ARG A 1 120 ? 20.248 22.162 -18.106 1.00 50.41 120 ARG A N 1
ATOM 917 C CA . ARG A 1 120 ? 20.059 23.624 -18.168 1.00 50.41 120 ARG A CA 1
ATOM 918 C C . ARG A 1 120 ? 20.882 24.297 -17.080 1.00 50.41 120 ARG A C 1
ATOM 920 O O . ARG A 1 120 ? 20.365 25.024 -16.241 1.00 50.41 120 ARG A O 1
ATOM 927 N N . ILE A 1 121 ? 22.203 24.131 -17.168 1.00 51.28 121 ILE A N 1
ATOM 928 C CA . ILE A 1 121 ? 23.064 25.261 -16.822 1.00 51.28 121 ILE A CA 1
ATOM 929 C C . ILE A 1 121 ? 22.768 26.305 -17.900 1.00 51.28 121 ILE A C 1
ATOM 931 O O . ILE A 1 121 ? 23.308 26.261 -19.002 1.00 51.28 121 ILE A O 1
ATOM 935 N N . LEU A 1 122 ? 21.829 27.201 -17.605 1.00 49.78 122 LEU A N 1
ATOM 936 C CA . LEU A 1 122 ? 21.728 28.468 -18.306 1.00 49.78 122 LEU A CA 1
ATOM 937 C C . LEU A 1 122 ? 23.039 29.201 -18.017 1.00 49.78 122 LEU A C 1
ATOM 939 O O . LEU A 1 122 ? 23.233 29.733 -16.926 1.00 49.78 122 LEU A O 1
ATOM 943 N N . THR A 1 123 ? 23.967 29.217 -18.971 1.00 61.03 123 THR A N 1
ATOM 944 C CA . THR A 1 123 ? 24.943 30.304 -18.988 1.00 61.03 123 THR A CA 1
ATOM 945 C C . THR A 1 123 ? 24.158 31.615 -19.126 1.00 61.03 123 THR A C 1
ATOM 947 O O . THR A 1 123 ? 23.153 31.636 -19.846 1.00 61.03 123 THR A O 1
ATOM 950 N N . PRO A 1 124 ? 24.587 32.716 -18.482 1.00 59.50 124 PRO A N 1
ATOM 951 C CA . PRO A 1 124 ? 23.856 33.990 -18.490 1.00 59.50 124 PRO A CA 1
ATOM 952 C C . PRO A 1 124 ? 23.506 34.537 -19.889 1.00 59.50 124 PRO A C 1
ATOM 954 O O . PRO A 1 124 ? 22.607 35.360 -20.006 1.00 59.50 124 PRO A O 1
ATOM 957 N N . ASP A 1 125 ? 24.179 34.055 -20.942 1.00 58.31 125 ASP A N 1
ATOM 958 C CA . ASP A 1 125 ? 24.051 34.514 -22.332 1.00 58.31 125 ASP A CA 1
ATOM 959 C C . ASP A 1 125 ? 23.152 33.650 -23.248 1.00 58.31 125 ASP A C 1
ATOM 961 O O . ASP A 1 125 ? 23.119 33.860 -24.461 1.00 58.31 125 ASP A O 1
ATOM 965 N N . GLY A 1 126 ? 22.409 32.669 -22.720 1.00 52.28 126 GLY A N 1
ATOM 966 C CA . GLY A 1 126 ? 21.296 32.046 -23.459 1.00 52.28 126 GLY A CA 1
ATOM 967 C C . GLY A 1 126 ? 21.652 31.253 -24.731 1.00 52.28 126 GLY A C 1
ATOM 968 O O . GLY A 1 126 ? 20.800 31.104 -25.608 1.00 52.28 126 GLY A O 1
ATOM 969 N N . ARG A 1 127 ? 22.874 30.716 -24.862 1.00 47.53 127 ARG A N 1
ATOM 970 C CA . ARG A 1 127 ? 23.249 29.814 -25.973 1.00 47.53 127 ARG A CA 1
ATOM 971 C C . ARG A 1 127 ? 23.232 28.343 -25.535 1.00 47.53 127 ARG A C 1
ATOM 973 O O . ARG A 1 127 ? 23.744 28.047 -24.457 1.00 47.53 127 ARG A O 1
ATOM 980 N N . PRO A 1 128 ? 22.707 27.408 -26.353 1.00 45.56 128 PRO A N 1
ATOM 981 C CA . PRO A 1 128 ? 22.738 25.987 -26.024 1.00 45.56 128 PRO A CA 1
ATOM 982 C C . PRO A 1 128 ? 24.175 25.450 -26.070 1.00 45.56 128 PRO A C 1
ATOM 984 O O . PRO A 1 128 ? 24.870 25.585 -27.078 1.00 45.56 128 PRO A O 1
ATOM 987 N N . ALA A 1 129 ? 24.612 24.802 -24.989 1.00 51.97 129 ALA A N 1
ATOM 988 C CA . ALA A 1 129 ? 25.884 24.086 -24.914 1.00 51.97 129 ALA A CA 1
ATOM 989 C C . ALA A 1 129 ? 25.777 22.701 -25.578 1.00 51.97 129 ALA A C 1
ATOM 991 O O . ALA A 1 129 ? 25.985 21.675 -24.947 1.00 51.97 129 ALA A O 1
ATOM 992 N N . SER A 1 130 ? 25.401 22.653 -26.853 1.00 56.03 130 SER A N 1
ATOM 993 C CA . SER A 1 130 ? 25.607 21.461 -27.676 1.00 56.03 130 SER A CA 1
ATOM 994 C C . SER A 1 130 ? 25.653 21.869 -29.139 1.00 56.03 130 SER A C 1
ATOM 996 O O . SER A 1 130 ? 24.637 22.017 -29.811 1.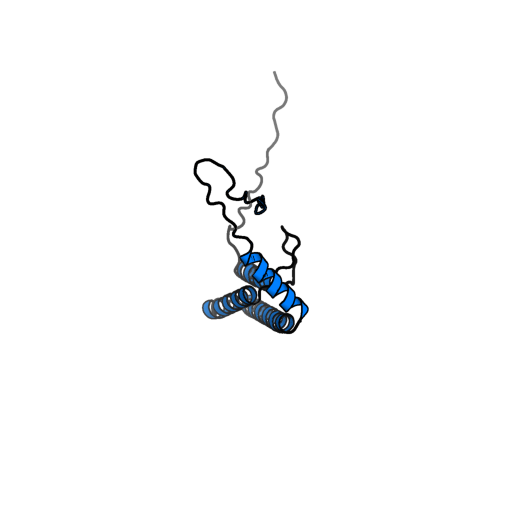00 56.03 130 SER A O 1
ATOM 998 N N . SER A 1 131 ? 26.869 22.111 -29.614 1.00 43.00 131 SER A N 1
ATOM 999 C CA . SER A 1 131 ? 27.192 22.060 -31.032 1.00 43.00 131 SER A CA 1
ATOM 1000 C C . SER A 1 131 ? 28.624 21.551 -31.143 1.00 43.00 131 SER A C 1
ATOM 1002 O O . SER A 1 131 ? 29.590 22.308 -31.206 1.00 43.00 131 SER A O 1
ATOM 1004 N N . ALA A 1 132 ? 28.750 20.230 -31.050 1.00 51.47 132 ALA A N 1
ATOM 1005 C CA . ALA A 1 132 ? 29.898 19.499 -31.553 1.00 51.47 132 ALA A CA 1
ATOM 1006 C C . ALA A 1 132 ? 29.465 18.824 -32.863 1.00 51.47 132 ALA A C 1
ATOM 1008 O O . ALA A 1 132 ? 28.987 17.697 -32.857 1.00 51.47 132 ALA A O 1
ATOM 1009 N N . GLU A 1 133 ? 29.624 19.524 -33.985 1.00 43.44 133 GLU A N 1
ATOM 1010 C CA . GLU A 1 133 ? 29.639 18.934 -35.329 1.00 43.44 133 GLU A CA 1
ATOM 1011 C C . GLU A 1 133 ? 30.924 19.425 -36.012 1.00 43.44 133 GLU A C 1
ATOM 1013 O O . GLU A 1 133 ? 31.127 20.612 -36.238 1.00 43.44 133 GLU A O 1
ATOM 1018 N N . SER A 1 134 ? 31.948 18.575 -36.071 1.00 52.16 134 SER A N 1
ATOM 1019 C CA . SER A 1 134 ? 32.195 17.648 -37.182 1.00 52.16 134 SER A CA 1
ATOM 1020 C C . SER A 1 134 ? 32.795 18.346 -38.405 1.00 52.16 134 SER A C 1
ATOM 1022 O O . SER A 1 134 ? 32.074 18.824 -39.271 1.00 52.16 134 SER A O 1
ATOM 1024 N N . GLN A 1 135 ? 34.130 18.336 -38.506 1.00 40.97 135 GLN A N 1
ATOM 1025 C CA . GLN A 1 135 ? 34.819 18.173 -39.793 1.00 40.97 135 GLN A CA 1
ATOM 1026 C C . GLN A 1 135 ? 36.119 17.376 -39.592 1.00 40.97 135 GLN A C 1
ATOM 1028 O O . GLN A 1 135 ? 36.979 17.809 -38.821 1.00 40.97 135 GLN A O 1
ATOM 1033 N N . PRO A 1 136 ? 36.324 16.249 -40.298 1.00 50.69 136 PRO A N 1
ATOM 1034 C CA . PRO A 1 136 ? 37.634 15.623 -40.393 1.00 50.69 136 PRO A CA 1
ATOM 1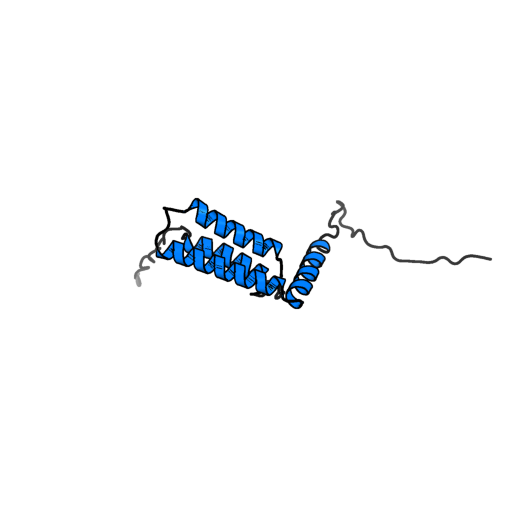035 C C . PRO A 1 136 ? 38.470 16.389 -41.427 1.00 50.69 136 PRO A C 1
ATOM 1037 O O . PRO A 1 136 ? 38.123 16.426 -42.608 1.00 50.69 136 PRO A O 1
ATOM 1040 N N . ARG A 1 137 ? 39.590 17.002 -41.025 1.00 49.94 137 ARG A N 1
ATOM 1041 C CA . ARG A 1 137 ? 40.591 17.471 -41.996 1.00 49.94 137 ARG A CA 1
ATOM 1042 C C . ARG A 1 137 ?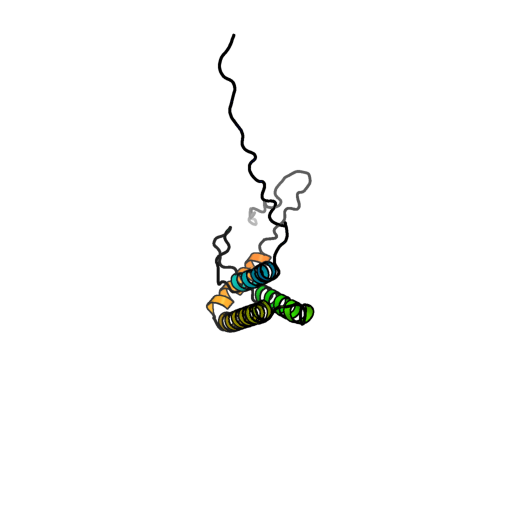 41.620 16.369 -42.227 1.00 49.94 137 ARG A C 1
ATOM 1044 O O . ARG A 1 137 ? 42.431 16.058 -41.363 1.00 49.94 137 ARG A O 1
ATOM 1051 N N . ILE A 1 138 ? 41.491 15.773 -43.408 1.00 47.91 138 ILE A N 1
ATOM 1052 C CA . ILE A 1 138 ? 42.350 14.761 -44.022 1.00 47.91 138 ILE A CA 1
ATOM 1053 C C . ILE A 1 138 ? 43.827 15.192 -44.023 1.00 47.91 138 ILE A C 1
ATOM 1055 O O . ILE A 1 138 ? 44.159 16.358 -44.234 1.00 47.91 138 ILE A O 1
ATOM 1059 N N . ILE A 1 139 ? 44.680 14.194 -43.795 1.00 45.72 139 ILE A N 1
ATOM 1060 C CA . ILE A 1 139 ? 46.147 14.193 -43.790 1.00 45.72 139 ILE A CA 1
ATOM 1061 C C . ILE A 1 139 ? 46.695 14.126 -45.238 1.00 45.72 139 ILE A C 1
ATOM 1063 O O . ILE A 1 139 ? 46.429 13.143 -45.920 1.00 45.72 139 ILE A O 1
ATOM 1067 N N . ILE A 1 140 ? 47.489 15.155 -45.604 1.00 31.02 140 ILE A N 1
ATOM 1068 C CA . ILE A 1 140 ? 48.705 15.229 -46.479 1.00 31.02 140 ILE A CA 1
ATOM 1069 C C . ILE A 1 140 ? 48.540 14.835 -47.987 1.00 31.02 140 ILE A C 1
ATOM 1071 O O . ILE A 1 140 ? 47.526 14.229 -48.332 1.00 31.02 140 ILE A O 1
ATOM 1075 N N . PRO A 1 141 ? 49.419 15.251 -48.940 1.00 50.47 141 PRO A N 1
ATOM 1076 C CA . PRO A 1 141 ? 50.879 15.033 -48.968 1.00 50.47 141 PRO A CA 1
ATOM 1077 C C . PRO A 1 141 ? 51.760 16.297 -48.857 1.00 50.47 141 PRO A C 1
ATOM 1079 O O . PRO A 1 141 ? 51.257 17.415 -49.106 1.00 50.47 141 PRO A O 1
#